Protein AF-A0A1H9V951-F1 (afdb_monomer_lite)

Foldseek 3Di:
DDPLVVLVVVLVLLVVLLVCQVVVKDKDFDDPPDPDWDWDQQPQPRDIDTNVVDGMKIWGWDSDPDPPPGDIGIHPDPVSVVVVSVVVNVVSVVVSVVSVVVSVVVVVVVVVVVVVVVVVVVVVVVVVVD

Radius of gyration: 25.49 Å; chains: 1; bounding box: 57×22×82 Å

pLDDT: mean 89.44, std 12.33, range [40.94, 97.94]

Sequence (130 aa):
MDLDFVLMMELAEVDLILKELEEGYRKKYFRKDATKPWGFKCYYCEKKVASNEADEFWCVPDTSYGSSGIGRRRFCSRDCSDCYFNEQRNELLEQRKRIMEDRKLLRVFYKEAEREFKEIISAANESYST

Secondary structure (DSSP, 8-state):
--HHHHHHHHHHHHHHHHHHHHHH-EEEE--SS-SS--EEE-TTT--EEETTT-SEEEEEE-----TT-S-EEEESSHHHHHHHHHHHHHHHHHHHHHHHHHHHHHHHHHHHHHHHHHHHHHHHHHHT--

Structure (mmCIF, N/CA/C/O backbone):
data_AF-A0A1H9V951-F1
#
_entry.id   AF-A0A1H9V951-F1
#
loop_
_atom_site.group_PDB
_at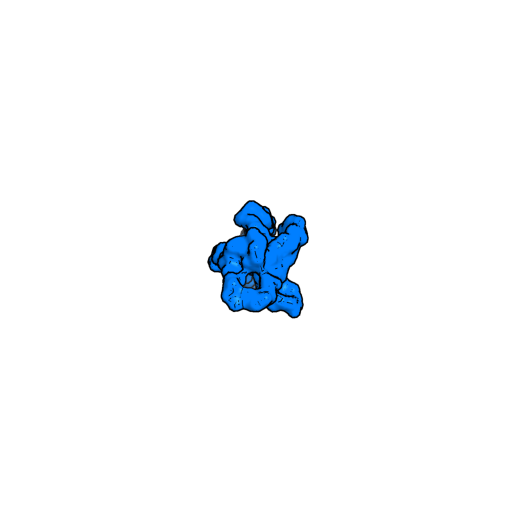om_site.id
_atom_site.type_symbol
_atom_site.label_atom_id
_atom_site.label_alt_id
_atom_site.label_comp_id
_atom_site.label_asym_id
_atom_site.label_entity_id
_atom_site.label_seq_id
_atom_site.pdbx_PDB_ins_code
_atom_site.Cartn_x
_atom_site.Cartn_y
_atom_site.Cartn_z
_atom_site.occupancy
_atom_site.B_iso_or_equiv
_atom_site.auth_seq_id
_atom_site.auth_comp_id
_atom_site.auth_asym_id
_atom_site.auth_atom_id
_atom_site.pdbx_PDB_model_num
ATOM 1 N N . MET A 1 1 ? 4.278 -10.548 -25.845 1.00 59.81 1 MET A N 1
ATOM 2 C CA . MET A 1 1 ? 3.681 -9.275 -25.391 1.00 59.81 1 MET A CA 1
ATOM 3 C C . MET A 1 1 ? 4.822 -8.271 -25.328 1.00 59.81 1 MET A C 1
ATOM 5 O O . MET A 1 1 ? 5.899 -8.684 -24.919 1.00 59.81 1 MET A O 1
ATOM 9 N N . ASP A 1 2 ? 4.644 -7.048 -25.828 1.00 85.69 2 ASP A N 1
ATOM 10 C CA . ASP A 1 2 ? 5.683 -6.003 -25.788 1.00 85.69 2 ASP A CA 1
ATOM 11 C C . ASP A 1 2 ? 6.086 -5.732 -24.328 1.00 85.69 2 ASP A C 1
ATOM 13 O O . ASP A 1 2 ? 5.216 -5.570 -23.471 1.00 85.69 2 ASP A O 1
ATOM 17 N N . LEU A 1 3 ? 7.387 -5.738 -24.033 1.00 90.00 3 LEU A N 1
ATOM 18 C CA . LEU A 1 3 ? 7.895 -5.556 -22.676 1.00 90.00 3 LEU A CA 1
ATOM 19 C C . LEU A 1 3 ? 7.548 -4.163 -22.124 1.00 90.00 3 LEU A C 1
ATOM 21 O O . LEU A 1 3 ? 7.222 -4.061 -20.943 1.00 90.00 3 LEU A O 1
ATOM 25 N N . ASP A 1 4 ? 7.523 -3.107 -22.952 1.00 89.38 4 ASP A N 1
ATOM 26 C CA . ASP A 1 4 ? 7.080 -1.781 -22.476 1.00 89.38 4 ASP A CA 1
ATOM 27 C C . ASP A 1 4 ? 5.588 -1.795 -22.132 1.00 89.38 4 ASP A C 1
ATOM 29 O O . ASP A 1 4 ? 5.171 -1.162 -21.163 1.00 89.38 4 ASP A O 1
ATOM 33 N N . PHE A 1 5 ? 4.784 -2.557 -22.880 1.00 90.81 5 PHE A N 1
ATOM 34 C CA . PHE A 1 5 ? 3.365 -2.725 -22.580 1.00 90.81 5 PHE A CA 1
ATOM 35 C C . PHE A 1 5 ? 3.144 -3.454 -21.250 1.00 90.81 5 PHE A C 1
ATOM 37 O O . PHE A 1 5 ? 2.307 -3.021 -20.461 1.00 90.81 5 PHE A O 1
ATOM 44 N N . VAL A 1 6 ? 3.915 -4.508 -20.961 1.00 93.88 6 VAL A N 1
ATOM 45 C CA . VAL A 1 6 ? 3.855 -5.206 -19.663 1.00 93.88 6 VAL A CA 1
ATOM 46 C C . VAL A 1 6 ? 4.189 -4.244 -18.522 1.00 93.88 6 VAL A C 1
ATOM 48 O O . VAL A 1 6 ? 3.391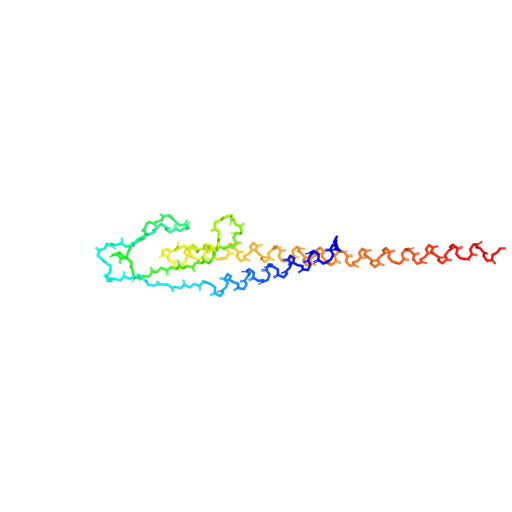 -4.091 -17.601 1.00 93.88 6 VAL A O 1
ATOM 51 N N . LEU A 1 7 ? 5.295 -3.504 -18.633 1.00 94.19 7 LEU A N 1
ATOM 52 C CA . LEU A 1 7 ? 5.696 -2.523 -17.620 1.00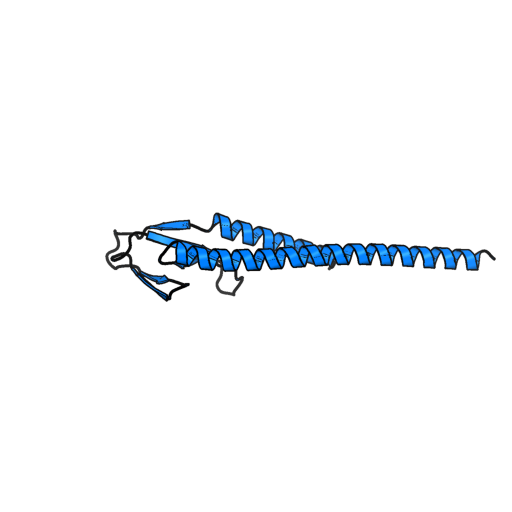 94.19 7 LEU A CA 1
ATOM 53 C C . LEU A 1 7 ? 4.677 -1.377 -17.468 1.00 94.19 7 LEU A C 1
ATOM 55 O O . LEU A 1 7 ? 4.521 -0.822 -16.382 1.00 94.19 7 LEU A O 1
ATOM 59 N N . MET A 1 8 ? 3.965 -0.996 -18.535 1.00 94.19 8 MET A N 1
ATOM 60 C CA . MET A 1 8 ? 2.853 -0.040 -18.441 1.00 94.19 8 MET A CA 1
ATOM 61 C C . MET A 1 8 ? 1.683 -0.581 -17.629 1.00 94.19 8 MET A C 1
ATOM 63 O O . MET A 1 8 ? 1.119 0.160 -16.825 1.00 94.19 8 MET A O 1
ATOM 67 N N . MET A 1 9 ? 1.317 -1.842 -17.850 1.00 95.12 9 MET A N 1
ATOM 68 C CA . MET A 1 9 ? 0.230 -2.487 -17.120 1.00 95.12 9 MET A CA 1
ATOM 69 C C . MET A 1 9 ? 0.574 -2.634 -15.637 1.00 95.12 9 MET A C 1
ATOM 71 O O . MET A 1 9 ? -0.236 -2.254 -14.796 1.00 95.12 9 MET A O 1
ATOM 75 N N . GLU A 1 10 ? 1.791 -3.081 -15.319 1.00 94.31 10 GLU A N 1
ATOM 76 C CA . GLU A 1 10 ? 2.275 -3.183 -13.935 1.00 94.31 10 GLU A CA 1
ATOM 77 C C . GLU A 1 10 ? 2.293 -1.817 -13.233 1.00 94.31 10 GLU A C 1
ATOM 79 O O . GLU A 1 10 ? 1.879 -1.697 -12.081 1.00 94.31 10 GLU A O 1
ATOM 84 N N . LEU A 1 11 ? 2.717 -0.754 -13.929 1.00 95.50 11 LEU A N 1
ATOM 85 C CA . LEU A 1 11 ? 2.699 0.600 -13.371 1.00 95.50 11 LEU A CA 1
ATOM 86 C C . LEU A 1 11 ? 1.273 1.065 -13.047 1.00 95.50 11 LEU A C 1
ATOM 88 O O . LEU A 1 11 ? 1.036 1.624 -11.977 1.00 95.50 11 LEU A O 1
ATOM 92 N N . ALA A 1 12 ? 0.332 0.832 -13.965 1.00 95.44 12 ALA A N 1
ATOM 93 C CA . ALA A 1 12 ? -1.068 1.198 -13.776 1.00 95.44 12 ALA A CA 1
ATOM 94 C C . ALA A 1 12 ? -1.713 0.423 -12.616 1.00 95.44 12 ALA A C 1
ATOM 96 O O . ALA A 1 12 ? -2.513 0.986 -11.870 1.00 95.44 12 ALA A O 1
ATOM 97 N N . GLU A 1 13 ? -1.347 -0.848 -12.443 1.00 93.75 13 GLU A N 1
ATOM 98 C CA . GLU A 1 13 ? -1.787 -1.666 -11.315 1.00 93.75 13 GLU A CA 1
ATOM 99 C C . GLU A 1 13 ? -1.265 -1.113 -9.983 1.00 93.75 13 GLU A C 1
ATOM 101 O O . GLU A 1 13 ? -2.051 -0.903 -9.061 1.00 93.75 13 GLU A O 1
ATOM 106 N N . VAL A 1 14 ? 0.028 -0.788 -9.891 1.00 94.19 14 VAL A N 1
ATOM 107 C CA . VAL A 1 14 ? 0.604 -0.189 -8.675 1.00 94.19 14 VAL A CA 1
ATOM 108 C C . VAL A 1 14 ? -0.060 1.149 -8.338 1.00 94.19 14 VAL A C 1
ATOM 110 O O . VAL A 1 14 ? -0.398 1.391 -7.178 1.00 94.19 14 VAL A O 1
ATOM 113 N N . ASP A 1 15 ? -0.291 2.006 -9.337 1.00 95.31 15 ASP A N 1
ATOM 114 C CA . ASP A 1 15 ? -0.976 3.291 -9.147 1.00 95.31 15 ASP A CA 1
ATOM 115 C C . ASP A 1 15 ? -2.426 3.097 -8.655 1.00 95.31 15 ASP A C 1
ATOM 117 O O . ASP A 1 15 ? -2.896 3.843 -7.789 1.00 95.31 15 ASP A O 1
ATOM 121 N N . LEU A 1 16 ? -3.129 2.075 -9.157 1.00 93.62 16 LEU A N 1
ATOM 12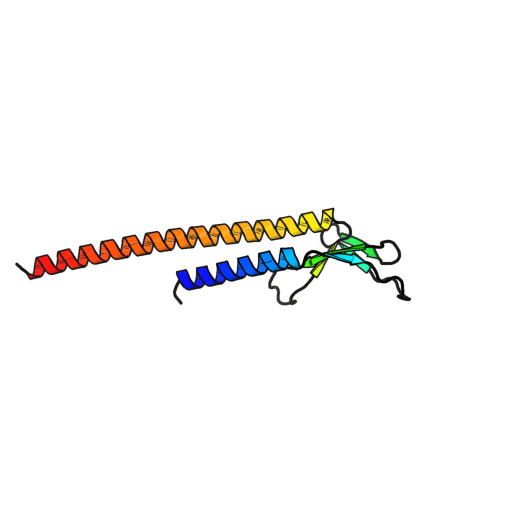2 C CA . LEU A 1 16 ? -4.468 1.722 -8.686 1.00 93.62 16 LEU A CA 1
ATOM 123 C C . LEU A 1 16 ? -4.444 1.252 -7.226 1.00 93.62 16 LEU A C 1
ATOM 125 O O . LEU A 1 16 ? -5.225 1.755 -6.419 1.00 93.62 16 LEU A O 1
ATOM 129 N N . ILE A 1 17 ? -3.532 0.345 -6.867 1.00 92.50 17 ILE A N 1
ATOM 130 C CA . ILE A 1 17 ? -3.420 -0.185 -5.499 1.00 92.50 17 ILE A CA 1
ATOM 131 C C . ILE A 1 17 ? -3.076 0.934 -4.508 1.00 92.50 17 ILE A C 1
ATOM 133 O O . ILE A 1 17 ? -3.660 1.000 -3.427 1.00 92.50 17 ILE A O 1
ATOM 137 N N . LEU A 1 18 ? -2.164 1.845 -4.868 1.00 94.19 18 LEU A N 1
ATOM 138 C CA . LEU A 1 18 ? -1.834 3.013 -4.043 1.00 94.19 18 LEU A CA 1
ATOM 139 C C . LEU A 1 18 ? -3.072 3.867 -3.758 1.00 94.19 18 LEU A C 1
ATOM 141 O O . LEU A 1 18 ? -3.322 4.237 -2.609 1.00 94.19 18 LEU A O 1
ATOM 145 N N . LYS A 1 19 ? -3.876 4.133 -4.790 1.00 94.25 19 LYS A N 1
ATOM 146 C CA . LYS A 1 19 ? -5.124 4.883 -4.649 1.00 94.25 19 LYS A CA 1
ATOM 147 C C . LYS A 1 19 ? -6.123 4.156 -3.745 1.00 94.25 19 LYS A C 1
ATOM 149 O O . LYS A 1 19 ? -6.713 4.771 -2.859 1.00 94.25 19 LYS A O 1
ATOM 154 N N . GLU A 1 20 ? -6.294 2.849 -3.929 1.00 91.75 20 GLU A N 1
ATOM 155 C CA . GLU A 1 20 ? -7.192 2.040 -3.100 1.00 91.75 20 GLU A CA 1
ATOM 156 C C . GLU A 1 20 ? -6.748 1.982 -1.633 1.00 91.75 20 GLU A C 1
ATOM 158 O O . GLU A 1 20 ? -7.594 2.028 -0.733 1.00 91.75 20 GLU A O 1
ATOM 163 N N . LEU A 1 21 ? -5.438 1.913 -1.379 1.00 92.75 21 LEU A N 1
ATOM 164 C CA . LEU A 1 21 ? -4.851 1.953 -0.042 1.00 92.75 21 LEU A CA 1
ATOM 165 C C . LEU A 1 21 ? -5.183 3.278 0.662 1.00 92.75 21 LEU A C 1
ATOM 167 O O . LEU A 1 21 ? -5.659 3.262 1.802 1.00 92.75 21 LEU A O 1
ATOM 171 N N . GLU A 1 22 ? -4.982 4.406 -0.025 1.00 93.56 22 GLU A N 1
ATOM 172 C CA . GLU A 1 22 ? -5.272 5.754 0.482 1.00 93.56 22 GLU A CA 1
ATOM 173 C C . GLU A 1 22 ? -6.771 5.967 0.739 1.00 93.56 22 GLU A C 1
ATOM 175 O O . GLU A 1 22 ? -7.167 6.321 1.850 1.00 93.56 22 GLU A O 1
ATOM 180 N N . GLU A 1 23 ? -7.628 5.688 -0.246 1.00 93.62 23 GLU A N 1
ATOM 181 C CA . GLU A 1 23 ? -9.082 5.881 -0.132 1.00 93.62 23 GLU A CA 1
ATOM 182 C C . GLU A 1 23 ? -9.736 4.888 0.840 1.00 93.62 23 GLU A C 1
ATOM 184 O O . GLU A 1 23 ? -10.775 5.152 1.457 1.00 93.62 23 GLU A O 1
ATOM 189 N N . GLY A 1 24 ? -9.154 3.699 0.971 1.00 91.81 24 GLY A N 1
ATOM 190 C CA . GLY A 1 24 ? -9.702 2.632 1.784 1.00 91.81 24 GLY A CA 1
ATOM 191 C C . GLY A 1 24 ? -9.343 2.727 3.264 1.00 91.81 24 GLY A C 1
ATOM 192 O O . GLY A 1 24 ? -10.002 2.038 4.064 1.00 91.81 24 GLY A O 1
ATOM 193 N N . TYR A 1 25 ? -8.353 3.546 3.633 1.00 95.25 25 TYR A N 1
ATOM 194 C CA . TYR A 1 25 ? -7.955 3.765 5.017 1.00 95.25 25 TYR A CA 1
ATOM 195 C C . TYR A 1 25 ? -9.016 4.586 5.759 1.00 95.25 25 TYR A C 1
ATOM 197 O O . TYR A 1 25 ? -9.317 5.731 5.434 1.00 95.25 25 TYR A O 1
ATOM 205 N N . ARG A 1 26 ? -9.630 3.982 6.781 1.00 95.56 26 ARG A N 1
ATOM 206 C CA . ARG A 1 26 ? -10.731 4.604 7.520 1.00 95.56 26 ARG A CA 1
ATOM 207 C C . ARG A 1 26 ? -10.788 4.209 8.983 1.00 95.56 26 ARG A C 1
ATOM 209 O O . ARG A 1 26 ? -10.555 3.056 9.352 1.00 95.56 26 ARG A O 1
ATOM 216 N N . LYS A 1 27 ? -11.239 5.162 9.790 1.00 96.88 27 LYS A N 1
ATOM 217 C CA . LYS A 1 27 ? -11.721 4.943 11.151 1.00 96.88 27 LYS A CA 1
ATOM 218 C C . LYS A 1 27 ? -13.146 4.382 11.119 1.00 96.88 27 LYS A C 1
ATOM 220 O O . LYS A 1 27 ? -13.962 4.769 10.283 1.00 96.88 27 LYS A O 1
ATOM 225 N N . LYS A 1 28 ? -13.446 3.455 12.020 1.00 95.50 28 LYS A N 1
ATOM 226 C CA . LYS A 1 28 ? -14.768 2.859 12.222 1.00 95.50 28 LYS A CA 1
ATOM 227 C C . LYS A 1 28 ? -15.104 2.817 13.703 1.00 95.50 28 LYS A C 1
ATOM 229 O O . LYS A 1 28 ? -14.218 2.851 14.547 1.00 95.50 28 LYS A O 1
ATOM 234 N N . TYR A 1 29 ? -16.391 2.680 13.987 1.00 95.19 29 TYR A N 1
ATOM 235 C CA . TYR A 1 29 ? -16.911 2.561 15.340 1.00 95.19 29 TYR A CA 1
ATOM 236 C C . TYR A 1 29 ? -17.503 1.180 15.565 1.00 95.19 29 TYR A C 1
ATOM 238 O O . TYR A 1 29 ? -18.059 0.561 14.650 1.00 95.19 29 TYR A O 1
ATOM 246 N N . PHE A 1 30 ? -17.361 0.684 16.786 1.00 93.31 30 PHE A N 1
ATOM 247 C CA . PHE A 1 30 ? -18.013 -0.544 17.193 1.00 93.31 30 PHE A CA 1
ATOM 248 C C . PHE A 1 30 ? -19.520 -0.332 17.295 1.00 93.31 30 PHE A C 1
ATOM 250 O O . PHE A 1 30 ? -19.999 0.654 17.852 1.00 93.31 30 PHE A O 1
ATOM 257 N N . ARG A 1 31 ? -20.276 -1.310 16.800 1.00 89.06 31 ARG A N 1
ATOM 258 C CA . ARG A 1 31 ? -21.700 -1.414 17.103 1.00 89.06 31 ARG A CA 1
ATOM 259 C C . ARG A 1 31 ? -21.873 -1.739 18.586 1.00 89.06 31 ARG A C 1
ATOM 261 O O . ARG A 1 31 ? -21.254 -2.681 19.081 1.00 89.06 31 ARG A O 1
ATOM 268 N N . LYS A 1 32 ? -22.693 -0.951 19.280 1.00 86.25 32 LYS A N 1
ATOM 269 C CA . LYS A 1 32 ? -22.969 -1.093 20.722 1.00 86.25 32 LYS A CA 1
ATOM 270 C C . LYS A 1 32 ? -24.309 -1.772 21.014 1.00 86.25 32 LYS A C 1
ATOM 272 O O . LYS A 1 32 ? -24.588 -2.117 22.151 1.00 86.25 32 LYS A O 1
ATOM 277 N N . ASP A 1 33 ? -25.111 -1.994 19.981 1.00 87.31 33 ASP A N 1
ATOM 278 C CA . ASP A 1 33 ? -26.439 -2.603 20.037 1.00 87.31 33 ASP A CA 1
ATOM 279 C C . ASP A 1 33 ? -26.416 -4.144 20.000 1.00 87.31 33 ASP A C 1
ATOM 281 O O . ASP A 1 33 ? -27.460 -4.788 20.069 1.00 87.31 33 ASP A O 1
ATOM 285 N N . ALA A 1 34 ? -25.237 -4.761 19.888 1.00 82.44 34 ALA A N 1
ATOM 286 C CA . ALA A 1 34 ? -25.099 -6.211 19.804 1.00 82.44 34 ALA A CA 1
ATOM 287 C C . ALA A 1 34 ? -25.145 -6.887 21.187 1.00 82.44 34 ALA A C 1
ATOM 289 O O . ALA A 1 34 ? -24.446 -6.485 22.114 1.00 82.44 34 ALA A O 1
ATOM 290 N N . THR A 1 35 ? -25.895 -7.989 21.300 1.00 86.00 35 THR A N 1
ATOM 291 C CA . THR A 1 35 ? -26.007 -8.799 22.531 1.00 86.00 35 THR A CA 1
ATOM 292 C C . THR A 1 35 ? -24.712 -9.505 22.931 1.00 86.00 35 THR A C 1
ATOM 294 O O . THR A 1 35 ? -24.523 -9.823 24.103 1.00 86.00 35 THR A O 1
ATOM 297 N N . LYS A 1 36 ? -23.810 -9.764 21.978 1.00 88.31 36 LYS A N 1
ATOM 298 C CA . LYS A 1 36 ? -22.475 -10.318 22.237 1.00 88.31 36 LYS A CA 1
ATOM 299 C C . LYS A 1 36 ? -21.406 -9.341 21.750 1.00 88.31 36 LYS A C 1
ATOM 301 O O . LYS A 1 36 ? -21.521 -8.871 20.615 1.00 88.31 36 LYS A O 1
ATOM 306 N N . PRO A 1 37 ? -20.352 -9.076 22.548 1.00 88.19 37 PRO A N 1
ATOM 307 C CA . PRO A 1 37 ? -19.263 -8.219 22.113 1.00 88.19 37 PRO A CA 1
ATOM 308 C C . PRO A 1 37 ? -18.577 -8.794 20.874 1.00 88.19 37 PRO A C 1
ATOM 310 O O . PRO A 1 37 ? -18.116 -9.938 20.880 1.00 88.19 37 PRO A O 1
ATOM 313 N N . TRP A 1 38 ? -18.502 -7.999 19.810 1.00 92.50 38 TRP A N 1
ATOM 314 C CA . TRP A 1 38 ? -17.701 -8.340 18.640 1.00 92.50 38 TRP A CA 1
ATOM 315 C C . TRP A 1 38 ? -16.269 -7.863 18.862 1.00 92.50 38 TRP A C 1
ATOM 317 O O . TRP A 1 38 ? -16.047 -6.773 19.386 1.00 92.50 38 TRP A O 1
ATOM 327 N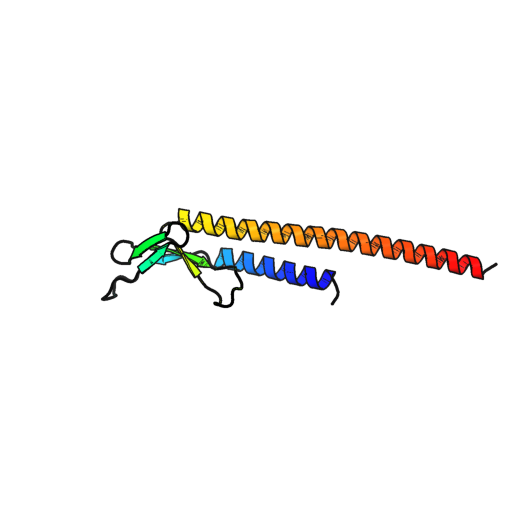 N . GLY A 1 39 ? -15.289 -8.662 18.450 1.00 92.88 39 GLY A N 1
ATOM 328 C CA . GLY A 1 39 ? -13.887 -8.313 18.613 1.00 92.88 39 GLY A CA 1
ATOM 329 C C . GLY A 1 39 ? -12.982 -8.931 17.561 1.00 92.88 39 GLY A C 1
ATOM 330 O O . GLY A 1 39 ? -13.380 -9.816 16.804 1.00 92.88 39 GLY A O 1
ATOM 331 N N . PHE A 1 40 ? -11.750 -8.443 17.516 1.00 94.44 40 PHE A N 1
ATOM 332 C CA . PHE A 1 40 ? -10.696 -8.883 16.608 1.00 94.44 40 PHE A CA 1
ATOM 333 C C . PHE A 1 40 ? -9.324 -8.728 17.283 1.00 94.44 40 PHE A C 1
ATOM 335 O O . PHE A 1 40 ? -9.205 -8.064 18.311 1.00 94.44 40 PHE A O 1
ATOM 342 N N . LYS A 1 41 ? -8.278 -9.339 16.719 1.00 96.62 41 LYS A N 1
ATOM 343 C CA . LYS A 1 41 ? -6.889 -9.038 17.096 1.00 96.62 41 LYS A CA 1
ATOM 344 C C . LYS A 1 41 ? -6.343 -7.955 16.176 1.00 96.62 41 LYS A C 1
ATOM 346 O O . LYS A 1 41 ? -6.504 -8.067 14.960 1.00 96.62 41 LYS A O 1
ATOM 351 N N . CYS A 1 42 ? -5.740 -6.916 16.750 1.00 96.25 42 CYS A N 1
ATOM 352 C CA . CYS A 1 42 ? -4.999 -5.914 15.993 1.00 96.25 42 CYS A CA 1
ATOM 353 C C . CYS A 1 42 ? -3.963 -6.619 15.115 1.00 96.25 42 CYS A C 1
ATOM 355 O O . CYS A 1 42 ? -3.229 -7.464 15.616 1.00 96.25 42 CYS A O 1
ATOM 357 N N . TYR A 1 43 ? -3.907 -6.286 13.829 1.00 95.06 43 TYR A N 1
ATOM 358 C CA . TYR A 1 43 ? -2.970 -6.941 12.918 1.00 95.06 43 TYR A CA 1
ATOM 359 C C . TYR A 1 43 ? -1.502 -6.636 13.255 1.00 95.06 43 TYR A C 1
ATOM 361 O O . TYR A 1 43 ? -0.655 -7.498 13.079 1.00 95.06 43 TYR A O 1
ATOM 369 N N . TYR A 1 44 ? -1.214 -5.438 13.776 1.00 95.00 44 TYR A N 1
ATOM 370 C CA . TYR A 1 44 ? 0.156 -4.994 14.047 1.00 95.00 44 TYR A CA 1
ATOM 371 C C . TYR A 1 44 ? 0.685 -5.455 15.415 1.00 95.00 44 TYR A C 1
ATOM 373 O O . TYR A 1 44 ? 1.738 -6.068 15.505 1.00 95.00 44 TYR A O 1
ATOM 381 N N . CYS A 1 45 ? -0.052 -5.180 16.497 1.00 96.56 45 CYS A N 1
ATOM 382 C CA . CYS A 1 45 ? 0.405 -5.461 17.867 1.00 96.56 45 CYS A CA 1
ATOM 383 C C . CYS A 1 45 ? -0.255 -6.689 18.512 1.00 96.56 45 CYS A C 1
ATOM 385 O O . CYS A 1 45 ? -0.084 -6.920 19.706 1.00 96.56 45 CYS A O 1
ATOM 387 N N . GLU A 1 46 ? -1.094 -7.415 17.765 1.00 96.50 46 GLU A N 1
ATOM 388 C CA . GLU A 1 46 ? -1.829 -8.621 18.189 1.00 96.50 46 GLU A CA 1
ATOM 389 C C . GLU A 1 46 ? -2.790 -8.468 19.382 1.00 96.50 46 GLU A C 1
ATOM 391 O O . GLU A 1 46 ? -3.510 -9.411 19.735 1.00 96.50 46 GLU A O 1
ATOM 396 N N . LYS A 1 47 ? -2.882 -7.269 19.970 1.00 96.56 47 LYS A N 1
ATOM 397 C CA . LYS A 1 47 ? -3.807 -6.956 21.060 1.00 96.56 47 LYS A CA 1
ATOM 398 C C . LYS A 1 47 ? -5.242 -7.278 20.647 1.00 96.56 47 LYS A C 1
ATOM 400 O O . LYS A 1 47 ? -5.712 -6.861 19.585 1.00 96.56 47 LYS A O 1
ATOM 405 N N . LYS A 1 48 ? -5.970 -7.980 21.516 1.00 95.94 48 LYS A N 1
ATOM 406 C CA . LYS A 1 48 ? -7.409 -8.202 21.348 1.00 95.94 48 LYS A CA 1
ATOM 407 C C . LYS A 1 48 ? -8.164 -6.893 21.595 1.00 95.94 48 LYS A C 1
ATOM 409 O O . LYS A 1 48 ? -7.933 -6.220 22.593 1.00 95.94 48 LYS A O 1
ATOM 414 N N . VAL A 1 49 ? -9.065 -6.554 20.683 1.00 94.81 49 VAL A N 1
ATOM 415 C CA . VAL A 1 49 ? -9.955 -5.392 20.758 1.00 94.81 49 VAL A CA 1
ATOM 416 C C . VAL A 1 49 ? -11.381 -5.903 20.683 1.00 94.81 49 VAL A C 1
ATOM 418 O O . VAL A 1 49 ? -11.691 -6.725 19.818 1.00 94.81 49 VAL A O 1
ATOM 421 N N . ALA A 1 50 ? -12.248 -5.434 21.571 1.00 93.69 50 ALA A N 1
ATOM 422 C CA . ALA A 1 50 ? -13.647 -5.830 21.605 1.00 93.69 50 ALA A CA 1
ATOM 423 C C . ALA A 1 50 ? -14.563 -4.622 21.822 1.00 93.69 50 ALA A C 1
ATOM 425 O O . ALA A 1 50 ? -14.174 -3.621 22.423 1.00 93.69 50 ALA A O 1
ATOM 426 N N . SER A 1 51 ? -15.798 -4.726 21.333 1.00 93.00 51 SER A N 1
ATOM 427 C CA . SER A 1 51 ? -16.779 -3.637 21.319 1.00 93.00 51 SER A CA 1
ATOM 428 C C . SER A 1 51 ? -17.225 -3.160 22.701 1.00 93.00 51 SER A C 1
ATOM 430 O O . SER A 1 51 ? -17.800 -2.081 22.808 1.00 93.00 51 SER A O 1
ATOM 432 N N . ASN A 1 52 ? -16.999 -3.950 23.749 1.00 91.75 52 ASN A N 1
ATOM 433 C CA . ASN A 1 52 ? -17.268 -3.588 25.141 1.00 91.75 52 ASN A CA 1
ATOM 434 C C . ASN A 1 52 ? -16.133 -2.769 25.782 1.00 91.75 52 ASN A C 1
ATOM 436 O O . ASN A 1 52 ? -16.380 -2.099 26.775 1.00 91.75 52 ASN A O 1
ATOM 440 N N . GLU A 1 53 ? -14.919 -2.818 25.231 1.00 91.06 53 GLU A N 1
ATOM 441 C CA . GLU A 1 53 ? -13.731 -2.140 25.777 1.00 91.06 53 GLU A CA 1
ATOM 442 C C . GLU A 1 53 ? -13.305 -0.927 24.944 1.00 91.06 53 GLU A C 1
ATOM 444 O O . GLU A 1 53 ? -12.706 0.006 25.470 1.00 91.06 53 GLU A O 1
ATOM 449 N N . ALA A 1 54 ? -13.601 -0.937 23.643 1.00 91.31 54 ALA A N 1
ATOM 450 C CA . ALA A 1 54 ? -13.238 0.122 22.712 1.00 91.31 54 ALA A CA 1
ATOM 451 C C . ALA A 1 54 ? -14.466 0.664 21.972 1.00 91.31 54 ALA A C 1
ATOM 453 O O . ALA A 1 54 ? -15.426 -0.061 21.685 1.00 91.31 54 ALA A O 1
ATOM 454 N N . ASP A 1 55 ? -14.416 1.948 21.626 1.00 93.44 55 ASP A N 1
ATOM 455 C CA . ASP A 1 55 ? -15.458 2.627 20.847 1.00 93.44 55 ASP A CA 1
ATOM 456 C C . ASP A 1 55 ? -15.146 2.655 19.356 1.00 93.44 55 ASP A C 1
ATOM 458 O O . ASP A 1 55 ? -16.047 2.581 18.521 1.00 93.44 55 ASP A O 1
ATOM 462 N N . GLU A 1 56 ? -13.862 2.675 19.019 1.00 96.06 56 GLU A N 1
ATOM 463 C CA . GLU A 1 56 ? -13.370 2.855 17.664 1.00 96.06 56 GLU A CA 1
ATOM 464 C C . GLU A 1 56 ? -12.229 1.906 17.319 1.00 96.06 56 GLU A C 1
ATOM 466 O O . GLU A 1 56 ? -11.568 1.327 18.181 1.00 96.06 56 GLU A O 1
ATOM 471 N N . PHE A 1 57 ? -12.028 1.733 16.020 1.00 96.56 57 PHE A N 1
ATOM 472 C CA . PHE A 1 57 ? -10.933 0.977 15.440 1.00 96.56 57 PHE A CA 1
ATOM 473 C C . PHE A 1 57 ? -10.609 1.503 14.044 1.00 96.56 57 PHE A C 1
ATOM 475 O O . PHE A 1 57 ? -11.411 2.199 13.419 1.00 96.56 57 PHE A O 1
ATOM 482 N N . TRP A 1 58 ? -9.453 1.119 13.516 1.00 97.38 58 TRP A N 1
ATOM 483 C CA . TRP A 1 58 ? -9.022 1.508 12.176 1.00 97.38 58 TRP A CA 1
ATOM 484 C C . TRP A 1 58 ? -9.029 0.313 11.233 1.00 97.38 58 TRP A C 1
ATOM 486 O O . TRP A 1 58 ? -8.835 -0.832 11.645 1.00 97.38 58 TRP A O 1
ATOM 496 N N . CYS A 1 59 ? -9.304 0.577 9.961 1.00 95.06 59 CYS A N 1
ATOM 497 C CA . CYS A 1 59 ? -9.279 -0.401 8.883 1.00 95.06 59 CYS A CA 1
ATOM 498 C C . CYS A 1 59 ? -8.375 0.096 7.763 1.00 95.06 59 CYS A C 1
ATOM 500 O O . CYS A 1 59 ? -8.649 1.161 7.212 1.00 95.06 59 CYS A O 1
ATOM 502 N N . VAL A 1 60 ? -7.401 -0.720 7.371 1.00 94.94 60 VAL A N 1
ATOM 503 C CA . VAL A 1 60 ? -6.556 -0.492 6.191 1.00 94.94 60 VAL A CA 1
ATOM 504 C C . VAL A 1 60 ? -6.839 -1.620 5.188 1.00 94.94 60 VAL A C 1
ATOM 506 O O . VAL A 1 60 ? -6.998 -2.769 5.620 1.00 94.94 60 VAL A O 1
ATOM 509 N N . PRO A 1 61 ? -7.024 -1.332 3.888 1.00 90.94 61 PRO A N 1
ATOM 510 C CA . PRO A 1 61 ? -7.104 -2.363 2.853 1.00 90.94 61 PRO A CA 1
ATOM 511 C C . PRO A 1 61 ? -5.863 -3.249 2.863 1.00 90.94 61 PRO A C 1
ATOM 513 O O . PRO A 1 61 ? -4.770 -2.778 3.162 1.00 90.94 61 PRO A O 1
ATOM 516 N N . ASP A 1 62 ? -6.050 -4.528 2.568 1.00 85.50 62 ASP A N 1
ATOM 517 C CA . ASP A 1 62 ? -4.934 -5.403 2.238 1.00 85.50 62 ASP A CA 1
ATOM 518 C C . ASP A 1 62 ? -4.607 -5.217 0.754 1.00 85.50 62 ASP A C 1
ATOM 520 O O . ASP A 1 62 ? -5.507 -5.265 -0.084 1.00 85.50 62 ASP A O 1
ATOM 524 N N . THR A 1 63 ? -3.342 -4.958 0.452 1.00 74.38 63 THR A N 1
ATOM 525 C CA . THR A 1 63 ? -2.819 -4.752 -0.907 1.00 74.38 63 THR A CA 1
ATOM 526 C C . THR A 1 63 ? -2.246 -6.043 -1.490 1.00 74.38 63 THR A C 1
ATOM 528 O O . THR A 1 63 ? -1.947 -6.098 -2.681 1.00 74.38 63 THR A O 1
ATOM 531 N N . SER A 1 64 ? -2.110 -7.104 -0.683 1.00 65.06 64 SER A N 1
ATOM 532 C CA . SER A 1 64 ? -1.676 -8.405 -1.177 1.00 65.06 64 SER A CA 1
ATOM 533 C C . SER A 1 64 ? -2.818 -9.089 -1.935 1.00 65.06 64 SER A C 1
ATOM 535 O O . SER A 1 64 ? -3.841 -9.465 -1.359 1.00 65.06 64 SER A O 1
ATOM 537 N N . TYR A 1 65 ? -2.630 -9.307 -3.241 1.00 54.53 65 TYR A N 1
ATOM 538 C CA . TYR A 1 65 ? -3.458 -10.204 -4.059 1.00 54.53 65 TYR A CA 1
ATOM 539 C C . TYR A 1 65 ? -3.190 -11.675 -3.682 1.00 54.53 65 TYR A C 1
ATOM 541 O O . TYR A 1 65 ? -2.810 -12.511 -4.497 1.00 54.53 65 TYR A O 1
ATOM 549 N N . GLY A 1 66 ? -3.354 -12.010 -2.403 1.00 48.56 66 GLY A N 1
ATOM 550 C CA . GLY A 1 66 ? -3.494 -13.387 -1.961 1.00 48.56 66 GLY A CA 1
ATOM 551 C C . GLY A 1 66 ? -4.877 -13.918 -2.335 1.00 48.56 66 GLY A C 1
ATOM 552 O O . GLY A 1 66 ? -5.850 -13.171 -2.425 1.00 48.56 66 GLY A O 1
ATOM 553 N N . SER A 1 67 ? -4.987 -15.235 -2.489 1.00 40.94 67 SER A N 1
ATOM 554 C CA . SER A 1 67 ? -6.197 -16.021 -2.801 1.00 40.94 67 SER A CA 1
ATOM 555 C C . SER A 1 67 ? -7.411 -15.812 -1.870 1.00 40.94 67 SER A C 1
ATOM 557 O O . SER A 1 67 ? -8.442 -16.460 -2.034 1.00 40.94 67 SER A O 1
ATOM 559 N N . SER A 1 68 ? -7.327 -14.888 -0.913 1.00 41.78 68 SER A N 1
ATOM 560 C CA . SER A 1 68 ? -8.351 -14.530 0.065 1.00 41.78 68 SER A CA 1
ATOM 561 C C . SER A 1 68 ? -9.004 -13.158 -0.184 1.00 41.78 68 SER A C 1
ATOM 563 O O . SER A 1 68 ? -9.411 -12.511 0.774 1.00 41.78 68 SER A O 1
ATOM 565 N N . GLY A 1 69 ? -9.133 -12.709 -1.437 1.00 48.09 69 GLY A N 1
ATOM 566 C CA . GLY A 1 69 ? -9.915 -11.519 -1.814 1.00 48.09 69 GLY A CA 1
ATOM 567 C C . GLY A 1 69 ? -9.455 -10.193 -1.181 1.00 48.09 69 GLY A C 1
ATOM 568 O O . GLY A 1 69 ? -8.481 -10.139 -0.437 1.00 48.09 69 GLY A O 1
ATOM 569 N N . ILE A 1 70 ? -10.181 -9.105 -1.473 1.00 54.25 70 ILE A N 1
ATOM 570 C CA . ILE A 1 70 ? -9.923 -7.756 -0.933 1.00 54.25 70 ILE A CA 1
ATOM 571 C C . ILE A 1 70 ? -10.249 -7.745 0.570 1.00 54.25 70 ILE A C 1
ATOM 573 O O . ILE A 1 70 ? -11.345 -7.381 1.016 1.00 54.25 70 ILE A O 1
ATOM 577 N N . GLY A 1 71 ? -9.301 -8.221 1.371 1.00 70.94 71 GLY A N 1
ATOM 578 C CA . GLY A 1 71 ? -9.355 -8.186 2.821 1.00 70.94 71 GLY A CA 1
ATOM 579 C C . GLY A 1 71 ? -9.174 -6.764 3.349 1.00 70.94 71 GLY A C 1
ATOM 580 O O . GLY A 1 71 ? -8.641 -5.876 2.690 1.00 70.94 71 GLY A O 1
ATOM 581 N N . ARG A 1 72 ? -9.625 -6.518 4.580 1.00 85.81 72 ARG A N 1
ATOM 582 C CA . ARG A 1 72 ? -9.270 -5.303 5.325 1.00 85.81 72 ARG A CA 1
ATOM 583 C C . ARG A 1 72 ? -8.657 -5.710 6.647 1.00 85.81 72 ARG A C 1
ATOM 585 O O . ARG A 1 72 ? -9.295 -6.428 7.424 1.00 85.81 72 ARG A O 1
ATOM 592 N N . ARG A 1 73 ? -7.448 -5.228 6.911 1.00 93.00 73 ARG A N 1
ATOM 593 C CA . ARG A 1 73 ? -6.766 -5.394 8.192 1.00 93.00 73 ARG A CA 1
ATOM 594 C C . ARG A 1 73 ? -7.328 -4.397 9.195 1.00 93.00 73 ARG A C 1
ATOM 596 O O . ARG A 1 73 ? -7.751 -3.300 8.832 1.00 93.00 73 ARG A O 1
ATOM 603 N N . ARG A 1 74 ? -7.420 -4.821 10.455 1.00 94.94 74 ARG A N 1
ATOM 604 C CA . ARG A 1 74 ? -8.061 -4.063 11.535 1.00 94.94 74 ARG A CA 1
ATOM 605 C C . ARG A 1 74 ? -7.049 -3.770 12.630 1.00 94.94 74 ARG A C 1
ATOM 607 O O . ARG A 1 74 ? -6.258 -4.645 12.983 1.00 94.94 74 ARG A O 1
ATOM 614 N N . PHE A 1 75 ? -7.115 -2.567 13.187 1.00 97.31 75 PHE A N 1
ATOM 615 C CA . PHE A 1 75 ? -6.106 -2.050 14.108 1.00 97.31 75 PHE A CA 1
ATOM 616 C C . PHE A 1 75 ? -6.748 -1.411 15.335 1.00 97.31 75 PHE A C 1
ATOM 618 O O . PHE A 1 75 ? -7.828 -0.822 15.252 1.00 97.31 75 PHE A O 1
ATOM 625 N N . CYS A 1 76 ? -6.079 -1.552 16.481 1.00 96.62 76 CYS A N 1
ATOM 626 C CA . CYS A 1 76 ? -6.556 -1.044 17.768 1.00 96.62 76 CYS A CA 1
ATOM 627 C C . CYS A 1 76 ? -6.360 0.462 17.956 1.00 96.62 76 CYS A C 1
ATOM 629 O O . CYS A 1 76 ? -7.036 1.055 18.787 1.00 96.62 76 CYS A O 1
ATOM 631 N N . SER A 1 77 ? -5.411 1.059 17.238 1.00 96.94 77 SER A N 1
ATOM 632 C CA . SER A 1 77 ? -5.059 2.473 17.324 1.00 96.94 77 SER A CA 1
ATOM 633 C C . SER A 1 77 ? -4.686 3.000 15.945 1.00 96.94 77 SER A C 1
ATOM 635 O O . SER A 1 77 ? -4.306 2.214 15.069 1.00 96.94 77 SER A O 1
ATOM 637 N N . ARG A 1 78 ? -4.756 4.326 15.791 1.00 97.19 78 ARG A N 1
ATOM 638 C CA . ARG A 1 78 ? -4.235 5.025 14.618 1.00 97.19 78 ARG A CA 1
ATOM 639 C C . ARG A 1 78 ? -2.763 4.694 14.390 1.00 97.19 78 ARG A C 1
ATOM 641 O O . ARG A 1 78 ? -2.399 4.390 13.268 1.00 97.19 78 ARG A O 1
ATOM 648 N N . ASP A 1 79 ? -1.952 4.682 15.443 1.00 97.94 79 ASP A N 1
ATOM 649 C CA . ASP A 1 79 ? -0.513 4.421 15.323 1.00 97.94 79 ASP A CA 1
ATOM 650 C C . ASP A 1 79 ? -0.240 3.033 14.730 1.00 97.94 79 ASP A C 1
ATOM 652 O O . ASP A 1 79 ? 0.556 2.893 13.809 1.00 97.94 79 ASP A O 1
ATOM 656 N N . CYS A 1 80 ? -0.966 2.007 15.191 1.00 97.38 80 CYS A N 1
ATOM 657 C CA . CYS A 1 80 ? -0.844 0.656 14.641 1.00 97.38 80 CYS A CA 1
ATOM 658 C C . CYS A 1 80 ? -1.269 0.587 13.167 1.00 97.38 80 CYS A C 1
ATOM 660 O O . CYS A 1 80 ? -0.659 -0.152 12.397 1.00 97.38 80 CYS A O 1
ATOM 662 N N . SER A 1 81 ? -2.320 1.315 12.771 1.00 97.19 81 SER A N 1
ATOM 663 C CA . SER A 1 81 ? -2.722 1.369 11.362 1.00 97.19 81 SER A CA 1
ATOM 664 C C . SER A 1 81 ? -1.783 2.216 10.509 1.00 97.19 81 SER A C 1
ATOM 666 O O . SER A 1 81 ? -1.546 1.836 9.370 1.00 97.19 81 SER A O 1
ATOM 668 N N . ASP A 1 82 ? -1.232 3.309 11.038 1.00 97.75 82 ASP A N 1
ATOM 669 C CA . ASP A 1 82 ? -0.288 4.186 10.339 1.00 97.75 82 ASP A CA 1
ATOM 670 C C . ASP A 1 82 ? 1.036 3.450 10.079 1.00 97.75 82 ASP A C 1
ATOM 672 O O . ASP A 1 82 ? 1.578 3.570 8.983 1.00 97.75 82 ASP A O 1
ATOM 676 N N . CYS A 1 83 ? 1.530 2.634 11.022 1.00 97.50 83 CYS A N 1
ATOM 677 C CA . CYS A 1 83 ? 2.694 1.767 10.796 1.00 97.50 83 CYS A CA 1
ATOM 678 C C . CYS A 1 83 ? 2.477 0.852 9.584 1.00 97.50 83 CYS A C 1
ATOM 680 O O . CYS A 1 83 ? 3.218 0.940 8.608 1.00 97.50 83 CYS A O 1
ATOM 682 N N . TYR A 1 84 ? 1.408 0.051 9.607 1.00 95.50 84 TYR A N 1
ATOM 683 C CA . TYR A 1 84 ? 1.102 -0.869 8.513 1.00 95.50 84 TYR A CA 1
ATOM 684 C C . TYR A 1 84 ? 0.830 -0.139 7.188 1.00 95.50 84 TYR A C 1
ATOM 686 O O . TYR A 1 84 ? 1.346 -0.529 6.146 1.00 95.50 84 TYR A O 1
ATOM 694 N N . PHE A 1 85 ? 0.048 0.944 7.213 1.00 96.12 85 PHE A N 1
ATOM 695 C CA . PHE A 1 85 ? -0.239 1.749 6.025 1.00 96.12 85 PHE A CA 1
ATOM 696 C C . PHE A 1 85 ? 1.046 2.277 5.379 1.00 96.12 85 PHE A C 1
ATOM 698 O O . PHE A 1 85 ? 1.209 2.176 4.165 1.00 96.12 85 PHE A O 1
ATOM 705 N N . ASN A 1 86 ? 1.968 2.815 6.182 1.00 96.44 86 ASN A N 1
ATOM 706 C CA . ASN A 1 86 ? 3.222 3.360 5.676 1.00 96.44 86 ASN A CA 1
ATOM 707 C C . ASN A 1 86 ? 4.150 2.270 5.136 1.00 96.44 86 ASN A C 1
ATOM 709 O O . ASN A 1 86 ? 4.790 2.497 4.113 1.00 96.44 86 ASN A O 1
ATOM 713 N N . GLU A 1 87 ? 4.204 1.095 5.769 1.00 94.88 87 GLU A N 1
ATOM 714 C CA . GLU A 1 87 ? 4.937 -0.065 5.244 1.00 94.88 87 GLU A CA 1
ATOM 715 C C . GLU A 1 87 ? 4.432 -0.441 3.844 1.00 94.88 87 GLU A C 1
ATOM 717 O O . GLU A 1 87 ? 5.217 -0.454 2.896 1.00 94.88 87 GLU A O 1
ATOM 722 N N . GLN A 1 88 ? 3.115 -0.634 3.690 1.00 93.62 88 GLN A N 1
ATOM 723 C CA . GLN A 1 88 ? 2.504 -0.987 2.402 1.00 93.62 88 GLN A CA 1
ATOM 724 C C . GLN A 1 88 ? 2.701 0.109 1.348 1.00 93.62 88 GLN A C 1
ATOM 726 O O . GLN A 1 88 ? 3.076 -0.162 0.208 1.00 93.62 88 GLN A O 1
ATOM 731 N N . ARG A 1 89 ? 2.490 1.373 1.729 1.00 95.62 89 ARG A N 1
ATOM 732 C CA . ARG A 1 89 ? 2.671 2.519 0.834 1.00 95.62 89 ARG A CA 1
ATOM 733 C C . ARG A 1 89 ? 4.112 2.622 0.342 1.00 95.62 89 ARG A C 1
ATOM 735 O O . ARG A 1 89 ? 4.331 2.862 -0.841 1.00 95.62 89 ARG A O 1
ATOM 742 N N . ASN A 1 90 ? 5.089 2.463 1.229 1.00 96.12 90 ASN A N 1
ATOM 743 C CA . ASN A 1 90 ? 6.499 2.583 0.865 1.00 96.12 90 ASN A CA 1
ATOM 744 C C . ASN A 1 90 ? 6.947 1.439 -0.051 1.00 96.12 90 ASN A C 1
ATOM 746 O O . ASN A 1 90 ? 7.680 1.690 -1.006 1.00 96.12 90 ASN A O 1
ATOM 750 N N . GLU A 1 91 ? 6.471 0.215 0.187 1.00 94.19 91 GLU A N 1
ATOM 751 C CA . GLU A 1 91 ? 6.743 -0.931 -0.687 1.00 94.19 91 GLU A CA 1
ATOM 752 C C . GLU A 1 91 ? 6.217 -0.697 -2.113 1.00 94.19 91 GLU A C 1
ATOM 754 O O . GLU A 1 91 ? 6.960 -0.852 -3.087 1.00 94.19 91 GLU A O 1
ATOM 759 N N . LEU A 1 92 ? 4.972 -0.224 -2.237 1.00 94.31 92 LEU A N 1
ATOM 760 C CA . LEU A 1 92 ? 4.361 0.114 -3.526 1.00 94.31 92 LEU A CA 1
ATOM 761 C C . LEU A 1 92 ? 5.084 1.268 -4.231 1.00 94.31 92 LEU A C 1
ATOM 763 O O . LEU A 1 92 ? 5.302 1.215 -5.440 1.00 94.31 92 LEU A O 1
ATOM 767 N N . LEU A 1 93 ? 5.496 2.306 -3.497 1.00 96.38 93 LEU A N 1
ATOM 768 C CA . LEU A 1 93 ? 6.257 3.422 -4.069 1.00 96.38 93 LEU A CA 1
ATOM 769 C C . LEU A 1 93 ? 7.629 2.979 -4.594 1.00 96.38 93 LEU A C 1
ATOM 771 O O . LEU A 1 93 ? 8.054 3.444 -5.654 1.00 96.38 93 LEU A O 1
ATOM 775 N N . GLU A 1 94 ? 8.304 2.064 -3.899 1.00 97.19 94 GLU A N 1
ATOM 776 C CA . GLU A 1 94 ? 9.578 1.507 -4.359 1.00 97.19 94 GLU A CA 1
ATOM 777 C C . GLU A 1 94 ? 9.385 0.602 -5.585 1.00 97.19 94 GLU A C 1
ATOM 779 O O . GLU A 1 94 ? 10.165 0.651 -6.536 1.00 97.19 94 GLU A O 1
ATOM 784 N N . GLN A 1 95 ? 8.316 -0.199 -5.625 1.00 95.00 95 GLN A N 1
ATOM 785 C CA . GLN A 1 95 ? 7.948 -0.963 -6.821 1.00 95.00 95 GLN A CA 1
ATOM 786 C C . GLN A 1 95 ? 7.663 -0.042 -8.015 1.00 95.00 95 GLN A C 1
ATOM 788 O O . GLN A 1 95 ? 8.227 -0.236 -9.092 1.00 95.00 95 GLN A O 1
ATOM 793 N N . ARG A 1 96 ? 6.862 1.007 -7.810 1.00 96.44 96 ARG A N 1
ATOM 794 C CA . ARG A 1 96 ? 6.553 2.022 -8.824 1.00 96.44 96 ARG A CA 1
ATOM 795 C C . ARG A 1 96 ? 7.819 2.648 -9.404 1.00 96.44 96 ARG A C 1
ATOM 797 O O . ARG A 1 96 ? 7.948 2.791 -10.619 1.00 96.44 96 ARG A O 1
ATOM 804 N N . LYS A 1 97 ? 8.755 3.031 -8.531 1.00 97.94 97 LYS A N 1
ATOM 805 C CA . LYS A 1 97 ? 10.033 3.634 -8.918 1.00 97.94 97 LYS A CA 1
ATOM 806 C C . LYS A 1 97 ? 10.862 2.685 -9.786 1.00 97.94 97 LYS A C 1
ATOM 808 O O . LYS A 1 97 ? 11.321 3.110 -10.844 1.00 97.94 97 LYS A O 1
ATOM 813 N N . ARG A 1 98 ? 10.981 1.413 -9.391 1.00 97.44 98 ARG A N 1
ATOM 814 C CA . ARG A 1 98 ? 11.690 0.381 -10.169 1.00 97.44 98 ARG A CA 1
ATOM 815 C C . ARG A 1 98 ? 11.109 0.220 -11.573 1.00 97.44 98 ARG A C 1
ATOM 817 O O . ARG A 1 98 ? 11.844 0.344 -12.544 1.00 97.44 98 ARG A O 1
ATOM 824 N N . ILE A 1 99 ? 9.785 0.094 -11.694 1.00 96.62 99 ILE A N 1
ATOM 825 C CA . ILE A 1 99 ? 9.114 -0.019 -13.003 1.00 96.62 99 ILE A CA 1
ATOM 826 C C . ILE A 1 99 ? 9.410 1.208 -13.882 1.00 96.62 99 ILE A C 1
ATOM 828 O O . ILE A 1 99 ? 9.683 1.085 -15.077 1.00 96.62 99 ILE A O 1
ATOM 832 N N . MET A 1 100 ? 9.383 2.417 -13.312 1.00 96.56 100 MET A N 1
ATOM 833 C CA . MET A 1 100 ? 9.714 3.635 -14.059 1.00 96.56 100 MET A CA 1
ATOM 834 C C . MET A 1 100 ? 11.172 3.662 -14.545 1.00 96.56 100 MET A C 1
ATOM 836 O O . MET A 1 100 ? 11.432 4.128 -15.660 1.00 96.56 100 MET A O 1
ATOM 840 N N . GLU A 1 101 ? 12.113 3.189 -13.729 1.00 97.31 101 GLU A N 1
ATOM 841 C CA . GLU A 1 101 ? 13.530 3.081 -14.090 1.00 97.31 101 GLU A CA 1
ATOM 842 C C . GLU A 1 101 ? 13.745 2.044 -15.200 1.00 97.31 101 GLU A C 1
ATOM 844 O O . GLU A 1 101 ? 14.376 2.367 -16.211 1.00 97.31 101 GLU A O 1
ATOM 849 N N . ASP A 1 102 ? 13.125 0.869 -15.093 1.00 96.31 102 ASP A N 1
ATOM 850 C CA . ASP A 1 102 ? 13.194 -0.189 -16.107 1.00 96.31 102 ASP A CA 1
ATOM 851 C C . ASP A 1 102 ? 12.648 0.285 -17.457 1.00 96.31 102 ASP A C 1
ATOM 853 O O . ASP A 1 102 ? 13.287 0.115 -18.498 1.00 96.31 102 ASP A O 1
ATOM 857 N N . ARG A 1 103 ? 11.511 0.994 -17.458 1.00 94.75 103 ARG A N 1
ATOM 858 C CA . ARG A 1 103 ? 10.961 1.596 -18.684 1.00 94.75 103 ARG A CA 1
ATOM 859 C C . ARG A 1 103 ? 11.897 2.626 -19.304 1.00 94.75 103 ARG A C 1
ATOM 861 O O . ARG A 1 103 ? 11.978 2.737 -20.530 1.00 94.75 103 ARG A O 1
ATOM 868 N N . LYS A 1 104 ? 12.597 3.413 -18.482 1.00 95.00 104 LYS A N 1
ATOM 869 C CA . LYS A 1 104 ? 13.578 4.387 -18.974 1.00 95.00 104 LYS A CA 1
ATOM 870 C C . LYS A 1 104 ? 14.748 3.673 -19.651 1.00 95.00 104 LYS A C 1
ATOM 872 O O . LYS A 1 104 ? 15.128 4.085 -20.746 1.00 95.00 104 LYS A O 1
ATOM 877 N N . LEU A 1 105 ? 15.276 2.614 -19.036 1.00 95.31 105 LEU A N 1
ATOM 878 C CA . LEU A 1 105 ? 16.359 1.802 -19.597 1.00 95.31 105 LEU A CA 1
ATOM 879 C C . LEU A 1 105 ? 15.937 1.131 -20.906 1.00 95.31 105 LEU A C 1
ATOM 881 O O . LEU A 1 105 ? 16.653 1.223 -21.900 1.00 95.31 105 LEU A O 1
ATOM 885 N N . LEU A 1 106 ? 14.735 0.557 -20.944 1.00 94.06 106 LEU A N 1
ATOM 886 C CA . LEU A 1 106 ? 14.194 -0.101 -22.128 1.00 94.06 106 LEU A CA 1
ATOM 887 C C . LEU A 1 106 ? 14.077 0.859 -23.326 1.00 94.06 106 LEU A C 1
ATOM 889 O O . LEU A 1 106 ? 14.437 0.517 -24.450 1.00 94.06 106 LEU A O 1
ATOM 893 N N . ARG A 1 107 ? 13.640 2.102 -23.089 1.00 91.56 107 ARG A N 1
ATOM 894 C CA . ARG A 1 107 ? 13.577 3.136 -24.138 1.00 91.56 107 ARG A CA 1
ATOM 895 C C . ARG A 1 107 ? 14.950 3.554 -24.653 1.00 91.56 107 ARG A C 1
ATOM 897 O O . ARG A 1 107 ? 15.064 3.887 -25.830 1.00 91.56 107 ARG A O 1
ATOM 904 N N . VAL A 1 108 ? 15.962 3.604 -23.786 1.00 94.25 108 VAL A N 1
ATOM 905 C CA . VAL A 1 108 ? 17.345 3.888 -24.204 1.00 94.25 108 VAL A CA 1
ATOM 906 C C . VAL A 1 108 ? 17.849 2.748 -25.082 1.00 94.25 108 VAL A C 1
ATOM 908 O O . VAL A 1 108 ? 18.273 3.008 -26.205 1.00 94.25 108 VAL A O 1
ATOM 911 N N . PHE A 1 109 ? 17.675 1.506 -24.629 1.00 93.69 109 PHE A N 1
ATOM 912 C CA . PHE A 1 109 ? 18.054 0.309 -25.373 1.00 93.69 109 PHE A CA 1
ATOM 913 C C . PHE A 1 109 ? 17.429 0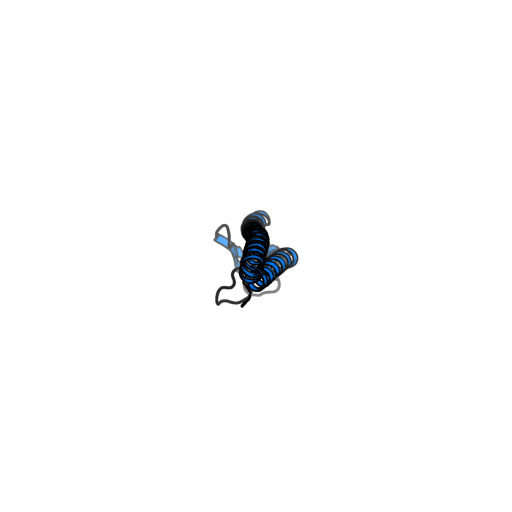.269 -26.775 1.00 93.69 109 PHE A C 1
ATOM 915 O O . PHE A 1 109 ? 18.141 0.099 -27.761 1.00 93.69 109 PHE A O 1
ATOM 922 N N . TYR A 1 110 ? 16.116 0.499 -26.899 1.00 92.00 110 TYR A N 1
ATOM 923 C CA . TYR A 1 110 ? 15.461 0.497 -28.212 1.00 92.00 110 TYR A CA 1
ATOM 924 C C . TYR A 1 110 ? 15.984 1.589 -29.150 1.00 92.00 110 TYR A C 1
ATOM 926 O O . TYR A 1 110 ? 16.134 1.340 -30.344 1.00 92.00 110 TYR A O 1
ATOM 934 N N . LYS A 1 111 ? 16.295 2.783 -28.631 1.00 93.00 111 LYS A N 1
ATOM 935 C CA . LYS A 1 111 ? 16.874 3.868 -29.440 1.00 93.00 111 LYS A CA 1
ATOM 936 C C . LYS A 1 111 ? 18.282 3.540 -29.927 1.00 93.00 111 LYS A C 1
ATOM 938 O O . LYS A 1 111 ? 18.621 3.871 -31.060 1.00 93.00 111 LYS A O 1
ATOM 943 N N . GLU A 1 112 ? 19.099 2.929 -29.075 1.00 94.62 112 GLU A N 1
ATOM 944 C CA . GLU A 1 112 ? 20.456 2.509 -29.432 1.00 94.62 112 GLU A CA 1
ATOM 945 C C . GLU A 1 112 ? 20.422 1.401 -30.486 1.00 94.62 112 GLU A C 1
ATOM 947 O O . GLU A 1 112 ? 21.055 1.549 -31.530 1.00 94.62 112 GLU A O 1
ATOM 952 N N . ALA A 1 113 ? 19.591 0.376 -30.283 1.00 92.50 113 ALA A N 1
ATOM 953 C CA . ALA A 1 113 ? 19.400 -0.705 -31.245 1.00 92.50 113 ALA A CA 1
ATOM 954 C C . ALA A 1 113 ? 18.875 -0.199 -32.602 1.00 92.50 113 ALA A C 1
ATOM 956 O O . ALA A 1 113 ? 19.334 -0.641 -33.653 1.00 92.50 113 ALA A O 1
ATOM 957 N N . GLU A 1 114 ? 17.941 0.759 -32.606 1.00 93.31 114 GLU A N 1
ATOM 958 C CA . GLU A 1 114 ? 17.438 1.368 -33.842 1.00 93.31 114 GLU A CA 1
ATOM 959 C C . GLU A 1 114 ? 18.537 2.139 -34.590 1.00 93.31 114 GLU A C 1
ATOM 961 O O . GLU A 1 114 ? 18.610 2.074 -35.820 1.00 93.31 114 GLU A O 1
ATOM 966 N N . ARG A 1 115 ? 19.396 2.867 -33.865 1.00 94.75 115 ARG A N 1
ATOM 967 C CA . ARG A 1 115 ? 20.534 3.581 -34.460 1.00 94.75 115 ARG A CA 1
ATOM 968 C C . ARG A 1 115 ? 21.525 2.603 -35.089 1.00 94.75 115 ARG A C 1
ATOM 970 O O . ARG A 1 115 ? 21.848 2.768 -36.261 1.00 94.75 115 ARG A O 1
ATOM 977 N N . GLU A 1 116 ? 21.948 1.582 -34.348 1.00 94.00 116 GLU A N 1
ATOM 978 C CA . GLU A 1 116 ? 22.885 0.560 -34.840 1.00 94.00 116 GLU A CA 1
ATOM 979 C C . GLU A 1 116 ? 22.331 -0.159 -36.074 1.00 94.00 116 GLU A C 1
ATOM 981 O O . GLU A 1 116 ? 23.029 -0.339 -37.072 1.00 94.00 116 GLU A O 1
ATOM 986 N N . PHE A 1 117 ? 21.042 -0.502 -36.061 1.00 92.69 117 PHE A N 1
ATOM 987 C CA . PHE A 1 117 ? 20.387 -1.134 -37.201 1.00 92.69 117 PHE A CA 1
ATOM 988 C C . PHE A 1 117 ? 20.389 -0.241 -38.452 1.00 92.69 117 PHE A C 1
ATOM 990 O O . PHE A 1 117 ? 20.668 -0.717 -39.555 1.00 92.69 117 PHE A O 1
ATOM 997 N N . LYS A 1 118 ? 20.122 1.063 -38.298 1.00 92.31 118 LYS A N 1
ATOM 998 C CA . LYS A 1 118 ? 20.178 2.031 -39.408 1.00 92.31 118 LYS A CA 1
ATOM 999 C C . LYS A 1 118 ? 21.591 2.192 -39.967 1.00 92.31 118 LYS A C 1
ATOM 1001 O O . LYS A 1 118 ? 21.743 2.263 -41.185 1.00 92.31 118 LYS A O 1
ATOM 1006 N N . GLU A 1 119 ? 22.607 2.223 -39.106 1.00 92.69 119 GLU A N 1
ATOM 1007 C CA . GLU A 1 119 ? 24.016 2.298 -39.514 1.00 92.69 119 GLU A CA 1
ATOM 1008 C C . GLU A 1 119 ? 24.431 1.059 -40.323 1.00 92.69 119 GLU A C 1
ATOM 1010 O O . GLU A 1 119 ? 25.016 1.197 -41.398 1.00 92.69 119 GLU A O 1
ATOM 1015 N N . ILE A 1 120 ? 24.039 -0.140 -39.875 1.00 90.88 120 ILE A N 1
ATOM 1016 C CA . ILE A 1 120 ? 24.290 -1.399 -40.596 1.00 90.88 120 ILE A CA 1
ATOM 1017 C C . ILE A 1 120 ? 23.630 -1.386 -41.982 1.00 90.88 120 ILE A C 1
ATOM 1019 O O . ILE A 1 120 ? 24.266 -1.755 -42.969 1.00 90.88 120 ILE A O 1
ATOM 1023 N N . ILE A 1 121 ? 22.371 -0.945 -42.080 1.00 89.75 121 ILE A N 1
ATOM 1024 C CA . ILE A 1 121 ? 21.663 -0.858 -43.367 1.00 89.75 121 ILE A CA 1
ATOM 1025 C C . ILE A 1 121 ? 22.346 0.138 -44.309 1.00 89.75 121 ILE A C 1
ATOM 1027 O O . ILE A 1 121 ? 22.503 -0.159 -45.493 1.00 89.75 121 ILE A O 1
ATOM 1031 N N . SER A 1 122 ? 22.759 1.305 -43.805 1.00 88.56 122 SER A N 1
ATOM 1032 C CA . SER A 1 122 ? 23.461 2.311 -44.612 1.00 88.56 122 SER A CA 1
ATOM 1033 C C . SER A 1 122 ? 24.769 1.753 -45.176 1.00 88.56 122 SER A C 1
ATOM 1035 O O . SER A 1 122 ? 24.986 1.812 -46.384 1.00 88.56 122 SER A O 1
ATOM 1037 N N . ALA A 1 123 ? 25.589 1.130 -44.324 1.00 86.00 123 ALA A N 1
ATOM 1038 C CA . ALA A 1 123 ? 26.862 0.533 -44.724 1.00 86.00 123 ALA A CA 1
ATOM 1039 C C . ALA A 1 123 ? 26.681 -0.612 -45.736 1.00 86.00 123 ALA A C 1
ATOM 1041 O O . ALA A 1 123 ? 27.440 -0.725 -46.701 1.00 86.00 123 ALA A O 1
ATOM 1042 N N . ALA A 1 124 ? 25.652 -1.447 -45.556 1.00 82.50 124 ALA A N 1
ATOM 1043 C CA . ALA A 1 124 ? 25.332 -2.504 -46.506 1.00 82.50 124 ALA A CA 1
ATOM 1044 C C . ALA A 1 124 ? 24.974 -1.920 -47.883 1.00 82.50 124 ALA A C 1
ATOM 1046 O O . ALA A 1 124 ? 25.535 -2.346 -48.889 1.00 82.50 124 ALA A O 1
ATOM 1047 N N . ASN A 1 125 ? 24.104 -0.910 -47.940 1.00 80.50 125 ASN A N 1
ATOM 1048 C CA . ASN A 1 125 ? 23.667 -0.301 -49.202 1.00 80.50 125 ASN A CA 1
ATOM 1049 C C . ASN A 1 125 ? 24.799 0.415 -49.961 1.00 80.50 125 ASN A C 1
ATOM 1051 O O . ASN A 1 125 ? 24.820 0.390 -51.193 1.00 80.50 125 ASN A O 1
ATOM 1055 N N . GLU A 1 126 ? 25.755 1.013 -49.248 1.00 75.25 126 GLU A N 1
ATOM 1056 C CA . GLU A 1 126 ? 26.959 1.598 -49.852 1.00 75.25 126 GLU A CA 1
ATOM 1057 C C . GLU A 1 126 ? 27.842 0.527 -50.511 1.00 75.25 126 GLU A C 1
ATOM 1059 O O . GLU A 1 126 ? 28.314 0.735 -51.626 1.00 75.25 126 GLU A O 1
ATOM 1064 N N . SER A 1 127 ? 27.987 -0.652 -49.892 1.00 67.81 127 SER A N 1
ATOM 1065 C CA . SER A 1 127 ? 28.801 -1.751 -50.440 1.00 67.81 127 SER A CA 1
ATOM 1066 C C . SER A 1 127 ? 28.237 -2.404 -51.713 1.00 67.81 127 SER A C 1
ATOM 1068 O O . SER A 1 127 ? 29.001 -2.955 -52.499 1.00 67.81 127 SER A O 1
ATOM 1070 N N . TYR A 1 128 ? 26.920 -2.330 -51.943 1.00 62.19 128 TYR A N 1
ATOM 1071 C CA . TYR A 1 128 ? 26.262 -2.853 -53.154 1.00 62.19 128 TYR A CA 1
ATOM 1072 C C . TYR A 1 128 ? 26.186 -1.833 -54.303 1.00 62.19 128 TYR A C 1
ATOM 1074 O O . TYR A 1 128 ? 25.705 -2.170 -55.385 1.00 62.19 128 TYR A O 1
ATOM 1082 N N . SER A 1 129 ? 26.621 -0.589 -54.072 1.00 57.06 129 SER A N 1
ATOM 1083 C CA . SER A 1 129 ? 26.584 0.504 -55.058 1.00 57.06 129 SER A CA 1
ATOM 1084 C C . SER A 1 129 ? 27.944 0.777 -55.726 1.00 57.06 129 SER A C 1
ATOM 1086 O O . SER A 1 129 ? 28.041 1.678 -56.561 1.00 57.06 129 SER A O 1
ATOM 1088 N N . THR A 1 130 ? 28.975 0.003 -55.372 1.00 51.34 130 THR A N 1
ATOM 1089 C CA . THR A 1 130 ? 30.322 -0.034 -55.978 1.00 51.34 130 THR A CA 1
ATOM 1090 C C . THR A 1 130 ? 30.556 -1.347 -56.699 1.00 51.34 130 THR A C 1
ATOM 1092 O O . THR A 1 130 ? 31.130 -1.305 -57.809 1.00 51.34 130 THR A O 1
#